Protein AF-A0A0R2G615-F1 (afdb_monomer)

Solvent-accessible surface area (backbone atoms only — not comparable to full-atom values): 4650 Å² total; per-residue (Å²): 130,86,81,78,75,68,78,75,80,46,74,66,54,64,69,49,45,68,40,73,39,50,45,89,38,48,39,80,88,78,39,33,32,52,55,98,88,42,79,37,36,53,46,70,65,77,53,102,78,69,62,90,44,70,25,29,25,28,76,46,75,57,92,78,29,38,32,31,34,77,40,82,84,80,128

Organism: NCBI:txid1123500

Mean predicted aligned error: 7.86 Å

Radius of gyration: 13.48 Å; Cα contacts (8 Å, |Δi|>4): 113; chains: 1; bounding box: 48×25×33 Å

pLDDT: mean 80.82, std 15.57, range [41.25, 94.81]

Structure (mmCIF, N/CA/C/O backbone):
data_AF-A0A0R2G615-F1
#
_entry.id   AF-A0A0R2G615-F1
#
loop_
_atom_site.group_PDB
_atom_site.id
_atom_site.type_symbol
_atom_site.label_atom_id
_atom_site.label_alt_id
_atom_site.label_comp_id
_atom_site.label_asym_id
_atom_site.label_entity_id
_atom_site.label_seq_id
_atom_site.pdbx_PDB_ins_code
_atom_site.Cartn_x
_atom_site.Cartn_y
_atom_site.Cartn_z
_atom_site.occupancy
_atom_site.B_iso_or_equiv
_atom_site.auth_seq_id
_atom_site.auth_comp_id
_atom_site.auth_asym_id
_atom_site.auth_atom_id
_atom_site.pdbx_PDB_model_num
ATOM 1 N N . MET A 1 1 ? 29.795 11.444 -13.500 1.00 46.38 1 MET A N 1
ATOM 2 C CA . MET A 1 1 ? 28.554 12.092 -13.023 1.00 46.38 1 MET A CA 1
ATOM 3 C C . MET A 1 1 ? 27.572 10.976 -12.705 1.00 46.38 1 MET A C 1
ATOM 5 O O . MET A 1 1 ? 27.402 10.134 -13.581 1.00 46.38 1 MET A O 1
ATOM 9 N N . PRO A 1 2 ? 27.008 10.859 -11.491 1.00 45.75 2 PRO A N 1
ATOM 10 C CA . PRO A 1 2 ? 26.005 9.835 -11.244 1.00 45.75 2 PRO A CA 1
ATOM 11 C C . PRO A 1 2 ? 24.753 10.212 -12.035 1.00 45.75 2 PRO A C 1
ATOM 13 O O . PRO A 1 2 ? 24.196 11.295 -11.870 1.00 45.75 2 PRO A O 1
ATOM 16 N N . ASN A 1 3 ? 24.371 9.333 -12.954 1.00 41.25 3 ASN A N 1
ATOM 17 C CA . ASN A 1 3 ? 23.181 9.461 -13.773 1.00 41.25 3 ASN A CA 1
ATOM 18 C C . ASN A 1 3 ? 21.973 9.311 -12.834 1.00 41.25 3 ASN A C 1
ATOM 20 O O . ASN A 1 3 ? 21.557 8.191 -12.540 1.00 41.25 3 ASN A O 1
ATOM 24 N N . GLN A 1 4 ? 21.466 10.419 -12.285 1.00 49.00 4 GLN A N 1
ATOM 25 C CA . GLN A 1 4 ? 20.211 10.423 -11.537 1.00 49.00 4 GLN A CA 1
ATOM 26 C C . GLN A 1 4 ? 19.095 10.111 -12.533 1.00 49.00 4 GLN A C 1
ATOM 28 O O . GLN A 1 4 ? 18.524 11.000 -13.159 1.00 49.00 4 GLN A O 1
ATOM 33 N N . GLN A 1 5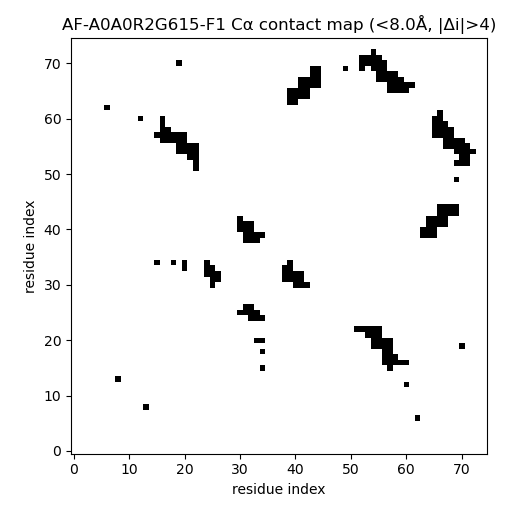 ? 18.823 8.822 -12.725 1.00 48.72 5 GLN A N 1
ATOM 34 C CA . GLN A 1 5 ? 17.623 8.352 -13.393 1.00 48.72 5 GLN A CA 1
ATOM 35 C C . GLN A 1 5 ? 16.447 8.794 -12.526 1.00 48.72 5 GLN A C 1
ATOM 37 O O . GLN A 1 5 ? 16.082 8.126 -11.564 1.00 48.72 5 GLN A O 1
ATOM 42 N N . HIS A 1 6 ? 15.888 9.964 -12.827 1.00 52.31 6 HIS A N 1
ATOM 43 C CA . HIS A 1 6 ? 14.558 10.301 -12.352 1.00 52.31 6 HIS A CA 1
ATOM 44 C C . HIS A 1 6 ? 13.651 9.191 -12.893 1.00 52.31 6 HIS A C 1
ATOM 46 O O . HIS A 1 6 ? 13.607 9.030 -14.119 1.00 52.31 6 HIS A O 1
ATOM 52 N N . PRO A 1 7 ? 12.986 8.385 -12.044 1.00 55.41 7 PRO A N 1
ATOM 53 C CA . PRO A 1 7 ? 12.015 7.431 -12.547 1.00 55.41 7 PRO A CA 1
ATOM 54 C C . PRO A 1 7 ? 11.013 8.238 -13.366 1.00 55.41 7 PRO A C 1
ATOM 56 O O . PRO A 1 7 ? 10.413 9.198 -12.878 1.00 55.41 7 PRO A O 1
ATOM 59 N N . THR A 1 8 ? 10.943 7.936 -14.659 1.00 60.03 8 THR A N 1
ATOM 60 C CA . THR A 1 8 ? 10.069 8.643 -15.584 1.00 60.03 8 THR A CA 1
ATOM 61 C C . THR A 1 8 ? 8.658 8.315 -15.134 1.00 60.03 8 THR A C 1
ATOM 63 O O . THR A 1 8 ? 8.217 7.179 -15.278 1.00 60.03 8 THR A O 1
ATOM 66 N N . LYS A 1 9 ? 7.997 9.280 -14.491 1.00 64.38 9 LYS A N 1
ATOM 67 C CA . LYS A 1 9 ? 6.649 9.108 -13.953 1.00 64.38 9 LYS A CA 1
ATOM 68 C C . LYS A 1 9 ? 5.745 8.713 -15.116 1.00 64.38 9 LYS A C 1
ATOM 70 O O . LYS A 1 9 ? 5.613 9.474 -16.076 1.00 64.38 9 LYS A O 1
ATOM 75 N N . THR A 1 10 ? 5.224 7.496 -15.080 1.00 74.94 10 THR A N 1
ATOM 76 C CA . THR A 1 10 ? 4.464 6.932 -16.193 1.00 74.94 10 THR A CA 1
ATOM 77 C C . THR A 1 10 ? 3.091 7.595 -16.277 1.00 74.94 10 THR A C 1
ATOM 79 O O . THR A 1 10 ? 2.622 8.217 -15.323 1.00 74.94 10 THR A O 1
ATOM 82 N N . PHE A 1 11 ? 2.425 7.478 -17.428 1.00 74.25 11 PHE A N 1
ATOM 83 C CA . PHE A 1 11 ? 1.029 7.906 -17.554 1.00 74.25 11 PHE A CA 1
ATOM 84 C C . PHE A 1 11 ? 0.168 7.213 -16.492 1.00 74.25 11 PHE A C 1
ATOM 86 O O . PHE A 1 11 ? -0.565 7.879 -15.776 1.00 74.25 11 PHE A O 1
ATOM 93 N N . GLU A 1 12 ? 0.340 5.902 -16.313 1.00 78.56 12 GLU A N 1
ATOM 94 C CA . GLU A 1 12 ? -0.366 5.109 -15.304 1.00 78.56 12 GLU A CA 1
ATOM 95 C C . GLU A 1 12 ? -0.183 5.659 -13.877 1.00 78.56 12 GLU A C 1
ATOM 97 O O . GLU A 1 12 ? -1.171 5.819 -13.158 1.00 78.56 12 GLU A O 1
ATOM 102 N N . ASP A 1 13 ? 1.036 6.069 -13.500 1.00 80.06 13 ASP A N 1
ATOM 103 C CA . ASP A 1 13 ? 1.293 6.703 -12.198 1.00 80.06 13 ASP A CA 1
ATOM 104 C C . ASP A 1 13 ? 0.412 7.939 -11.969 1.00 80.06 13 ASP A C 1
ATOM 106 O O . ASP A 1 13 ? -0.045 8.182 -10.854 1.00 80.06 13 ASP A O 1
ATOM 110 N N . GLN A 1 14 ? 0.154 8.733 -13.013 1.00 80.62 14 GLN A N 1
ATOM 111 C CA . GLN A 1 14 ? -0.669 9.940 -12.900 1.00 80.62 14 GLN A CA 1
ATOM 112 C C . GLN A 1 14 ? -2.151 9.628 -12.679 1.00 80.62 14 GLN A C 1
ATOM 114 O O . GLN A 1 14 ? -2.818 10.379 -11.972 1.00 80.62 14 GLN A O 1
ATOM 119 N N . TRP A 1 15 ? -2.658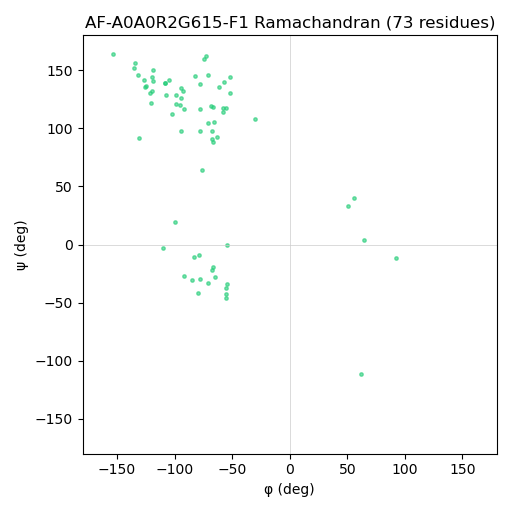 8.532 -13.248 1.00 84.69 15 TRP A N 1
ATOM 120 C CA . TRP A 1 15 ? -4.057 8.116 -13.080 1.00 84.69 15 TRP A CA 1
ATOM 121 C C . TRP A 1 15 ? -4.320 7.436 -11.739 1.00 84.69 15 TRP A C 1
ATOM 123 O O . TRP A 1 15 ? -5.433 7.514 -11.214 1.00 84.69 15 TRP A O 1
ATOM 133 N N . ILE A 1 16 ? -3.306 6.761 -11.195 1.00 89.94 16 ILE A N 1
ATOM 134 C CA . ILE A 1 16 ? -3.398 6.021 -9.933 1.00 89.94 16 ILE A CA 1
ATOM 135 C C . ILE A 1 16 ? -3.171 6.934 -8.725 1.00 89.94 16 ILE A C 1
ATOM 137 O O . ILE A 1 16 ? -3.746 6.701 -7.660 1.00 89.94 16 ILE A O 1
ATOM 141 N N . LEU A 1 17 ? -2.360 7.985 -8.861 1.00 90.00 17 LEU A N 1
ATOM 142 C CA . LEU A 1 17 ? -2.174 8.965 -7.793 1.00 90.00 17 LEU A CA 1
ATOM 143 C C . LEU A 1 17 ? -3.501 9.599 -7.369 1.00 90.00 17 LEU A C 1
ATOM 145 O O . LEU A 1 17 ? -4.351 9.926 -8.192 1.00 90.00 17 LEU A O 1
ATOM 149 N N . HIS A 1 18 ? -3.654 9.791 -6.060 1.00 90.12 18 HIS A N 1
ATOM 150 C CA . HIS A 1 18 ? -4.861 10.309 -5.411 1.00 90.12 18 HIS A CA 1
ATOM 151 C C . HIS A 1 18 ? -6.113 9.429 -5.529 1.00 90.12 18 HIS A C 1
ATOM 153 O O . HIS A 1 18 ? -7.161 9.817 -5.012 1.00 90.12 18 HIS A O 1
ATOM 159 N N . GLN A 1 19 ? -6.023 8.238 -6.129 1.00 92.31 19 GLN A N 1
ATOM 160 C CA . GLN A 1 19 ? -7.101 7.258 -6.036 1.00 92.31 19 GLN A CA 1
ATOM 161 C C . GLN A 1 19 ? -7.311 6.866 -4.574 1.00 92.31 19 GLN A C 1
ATOM 163 O O . GLN A 1 19 ? -6.355 6.616 -3.831 1.00 92.31 19 GLN A O 1
ATOM 168 N N . ILE A 1 20 ? -8.578 6.811 -4.174 1.00 92.75 20 ILE A N 1
ATOM 169 C CA . ILE A 1 20 ? -8.990 6.360 -2.850 1.00 92.75 20 ILE A CA 1
ATOM 170 C C . ILE A 1 20 ? -9.428 4.907 -2.979 1.00 92.75 20 ILE A C 1
ATOM 172 O O . ILE A 1 20 ? -10.256 4.565 -3.821 1.00 92.75 20 ILE A O 1
ATOM 176 N N . VAL A 1 21 ? -8.880 4.055 -2.127 1.00 92.25 21 VAL A N 1
ATOM 177 C CA . VAL A 1 21 ? -9.224 2.639 -2.035 1.00 92.25 21 VAL A CA 1
ATOM 178 C C . VAL A 1 21 ? -9.772 2.335 -0.650 1.00 92.25 21 VAL A C 1
ATOM 180 O O . VAL A 1 21 ? -9.293 2.863 0.356 1.00 92.25 21 VAL A O 1
ATOM 183 N N . SER A 1 22 ? -10.789 1.483 -0.587 1.00 91.88 22 SER A N 1
ATOM 184 C CA . SER A 1 22 ? -11.289 0.956 0.679 1.00 91.88 22 SER A CA 1
ATOM 185 C C . SER A 1 22 ? -10.334 -0.093 1.243 1.00 91.88 22 SER A C 1
ATOM 187 O O . SER A 1 22 ? -9.550 -0.705 0.515 1.00 91.88 22 SER A O 1
ATOM 189 N N . GLN A 1 23 ? -10.426 -0.341 2.547 1.00 89.56 23 GLN A N 1
ATOM 190 C CA . GLN A 1 23 ? -9.667 -1.396 3.213 1.00 89.56 23 GLN A CA 1
ATOM 191 C C . GLN A 1 23 ? -9.875 -2.775 2.559 1.00 89.56 23 GLN A C 1
ATOM 193 O O . GLN A 1 23 ? -8.937 -3.563 2.503 1.00 89.56 23 GLN A O 1
ATOM 198 N N . ASP A 1 24 ? -11.072 -3.063 2.041 1.00 91.94 24 ASP A N 1
ATOM 199 C CA . ASP A 1 24 ? -11.405 -4.338 1.389 1.00 91.94 24 ASP A CA 1
ATOM 200 C C . ASP A 1 24 ? -10.652 -4.572 0.072 1.00 91.94 24 ASP A C 1
ATOM 202 O O . ASP A 1 24 ? -10.523 -5.708 -0.382 1.00 91.94 24 ASP A O 1
ATOM 206 N N . ALA A 1 25 ? -10.121 -3.511 -0.541 1.00 92.62 25 ALA A N 1
ATOM 207 C CA . ALA A 1 25 ? -9.258 -3.625 -1.710 1.00 92.62 25 ALA A CA 1
ATOM 208 C C . ALA A 1 25 ? -7.813 -4.020 -1.351 1.00 92.62 25 A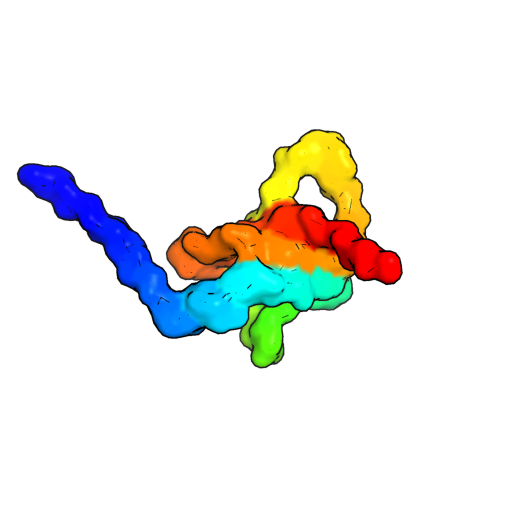LA A C 1
ATOM 210 O O . ALA A 1 25 ? -7.027 -4.296 -2.261 1.00 92.62 25 ALA A O 1
ATOM 211 N N . LEU A 1 26 ? -7.449 -4.029 -0.059 1.00 91.94 26 LEU A N 1
ATOM 212 C CA . LEU A 1 26 ? -6.115 -4.374 0.429 1.00 91.94 26 LEU A CA 1
ATOM 213 C C . LEU A 1 26 ? -6.064 -5.825 0.920 1.00 91.94 26 LEU A C 1
ATOM 215 O O . LEU A 1 26 ? -6.698 -6.204 1.905 1.00 91.94 26 LEU A O 1
ATOM 219 N N . ASP A 1 27 ? -5.188 -6.611 0.306 1.00 92.56 27 ASP A N 1
ATOM 220 C CA . ASP A 1 27 ? -4.733 -7.890 0.833 1.00 92.56 27 ASP A CA 1
ATOM 221 C C . ASP A 1 27 ? -3.432 -7.690 1.622 1.00 92.56 27 ASP A C 1
ATOM 223 O O . ASP A 1 27 ? -2.326 -7.637 1.075 1.00 92.56 27 ASP A O 1
ATOM 227 N N . PHE A 1 28 ? -3.566 -7.589 2.945 1.00 87.38 28 PHE A N 1
ATOM 228 C CA . PHE A 1 28 ? -2.436 -7.425 3.861 1.00 87.38 28 PHE A CA 1
ATOM 229 C C . PHE A 1 28 ? -1.523 -8.652 3.947 1.00 87.38 28 PHE A C 1
ATOM 231 O O . PHE A 1 28 ? -0.376 -8.505 4.357 1.00 87.38 28 PHE A O 1
ATOM 238 N N . LYS A 1 29 ? -2.007 -9.853 3.600 1.00 89.62 29 LYS A N 1
ATOM 239 C CA . LYS A 1 29 ? -1.176 -11.065 3.607 1.00 89.62 29 LYS A CA 1
ATOM 240 C C . LYS A 1 29 ? -0.316 -11.126 2.350 1.00 89.62 29 LYS A C 1
ATOM 242 O O . LYS A 1 29 ? 0.860 -11.461 2.432 1.00 89.62 29 LYS A O 1
ATOM 247 N N . ALA A 1 30 ? -0.899 -10.780 1.204 1.00 91.25 30 ALA A N 1
ATOM 248 C CA . ALA A 1 30 ? -0.200 -10.752 -0.076 1.00 91.25 30 ALA A CA 1
ATOM 249 C C . ALA A 1 30 ? 0.588 -9.450 -0.316 1.00 91.25 30 ALA A C 1
ATOM 251 O O . ALA A 1 30 ? 1.381 -9.386 -1.254 1.00 91.25 30 ALA A O 1
ATOM 252 N N . HIS A 1 31 ? 0.382 -8.420 0.515 1.00 91.38 31 HIS A N 1
ATOM 253 C CA . HIS A 1 31 ? 0.889 -7.060 0.300 1.00 91.38 31 HIS A CA 1
ATOM 254 C C . HIS A 1 31 ? 0.453 -6.472 -1.052 1.00 91.38 31 HIS A C 1
ATOM 256 O O . HIS A 1 31 ? 1.231 -5.795 -1.732 1.00 91.38 31 HIS A O 1
ATOM 262 N N . LEU A 1 32 ? -0.801 -6.736 -1.440 1.00 94.44 32 LEU A N 1
ATOM 263 C CA . LEU A 1 32 ? -1.391 -6.282 -2.698 1.00 94.44 32 LEU A CA 1
ATOM 264 C C . LEU A 1 32 ? -2.608 -5.387 -2.471 1.00 94.44 32 LEU A C 1
ATOM 266 O O . LEU A 1 32 ? -3.393 -5.612 -1.558 1.00 94.44 32 LEU A O 1
ATOM 270 N N . VAL A 1 33 ? -2.781 -4.387 -3.329 1.00 93.81 33 VAL A N 1
ATOM 271 C CA . VAL A 1 33 ? -3.954 -3.514 -3.368 1.00 93.81 33 VAL A CA 1
ATOM 272 C C . VAL A 1 33 ? -4.556 -3.540 -4.764 1.00 93.81 33 VAL A C 1
ATOM 274 O O . VAL A 1 33 ? -3.829 -3.489 -5.756 1.00 93.81 33 VAL A O 1
ATOM 277 N N . LYS A 1 34 ? -5.881 -3.631 -4.848 1.00 93.94 34 LYS A N 1
ATOM 278 C CA . LYS A 1 34 ? -6.604 -3.583 -6.118 1.00 93.94 34 LYS A CA 1
ATOM 279 C C . LYS A 1 34 ? -7.016 -2.145 -6.439 1.00 93.94 34 LYS A C 1
ATOM 281 O O . LYS A 1 34 ? -7.837 -1.573 -5.731 1.00 93.94 34 LYS A O 1
ATOM 286 N N . VAL A 1 35 ? -6.495 -1.588 -7.530 1.00 90.94 35 VAL A N 1
ATOM 287 C CA . VAL A 1 35 ? -6.865 -0.261 -8.052 1.00 90.94 35 VAL A CA 1
ATOM 288 C C . VAL A 1 35 ? -7.393 -0.439 -9.469 1.00 90.94 35 VAL A C 1
ATOM 290 O O . VAL A 1 35 ? -6.710 -1.012 -10.313 1.00 90.94 35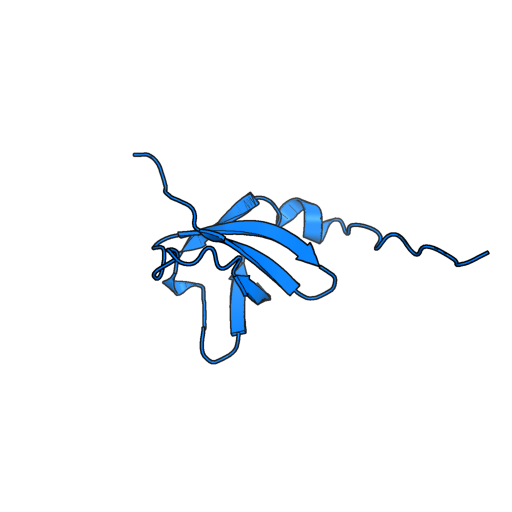 VAL A O 1
ATOM 293 N N . SER A 1 36 ? -8.630 -0.007 -9.730 1.00 87.62 36 SER A N 1
ATOM 294 C CA . SER A 1 36 ? -9.256 -0.077 -11.064 1.00 87.62 36 SER A CA 1
ATOM 295 C C . SER A 1 36 ? -9.184 -1.458 -11.738 1.00 87.62 36 SER A C 1
ATOM 297 O O . SER A 1 36 ? -9.068 -1.567 -12.953 1.00 87.62 36 SER A O 1
ATOM 299 N N . GLY A 1 37 ? -9.241 -2.537 -10.950 1.00 88.50 37 GLY A N 1
ATOM 300 C CA . GLY A 1 37 ? -9.167 -3.912 -11.460 1.00 88.50 37 GLY A CA 1
ATOM 301 C C . GLY A 1 37 ? -7.765 -4.529 -11.496 1.00 88.50 37 GLY A C 1
ATOM 302 O O . GLY A 1 37 ? -7.669 -5.745 -11.642 1.00 88.50 37 GLY A O 1
ATOM 303 N N . ILE A 1 38 ? -6.707 -3.741 -11.295 1.00 89.56 38 ILE A N 1
ATOM 304 C CA . ILE A 1 38 ? -5.305 -4.173 -11.362 1.00 89.56 38 ILE A CA 1
ATOM 305 C C . ILE A 1 38 ? -4.725 -4.296 -9.947 1.00 89.56 38 ILE A C 1
ATOM 307 O O . ILE A 1 38 ? -5.041 -3.497 -9.066 1.00 89.56 38 ILE A O 1
ATOM 311 N N . TYR A 1 39 ? -3.889 -5.311 -9.718 1.00 92.81 39 TYR A N 1
ATOM 312 C CA . TYR A 1 39 ? -3.223 -5.533 -8.434 1.00 92.81 39 TYR A CA 1
ATOM 313 C C . TYR A 1 39 ? -1.831 -4.906 -8.413 1.00 92.81 39 TYR A C 1
ATOM 315 O O . TYR A 1 39 ? -0.978 -5.239 -9.234 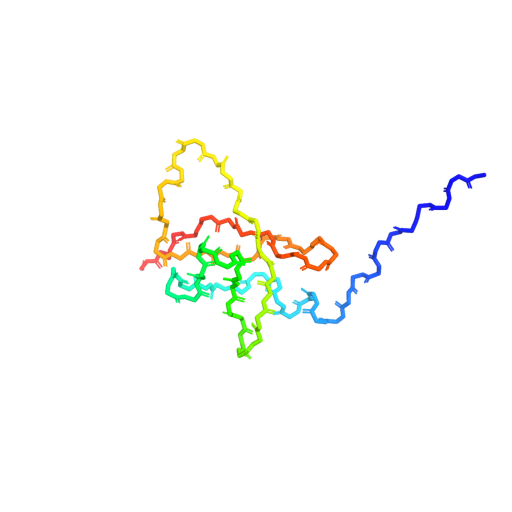1.00 92.81 39 TYR A O 1
ATOM 323 N N . TYR A 1 40 ? -1.583 -4.072 -7.409 1.00 92.69 40 TYR A N 1
ATOM 324 C CA . TYR A 1 40 ? -0.303 -3.419 -7.168 1.00 92.69 40 TYR A CA 1
ATOM 325 C C . TYR A 1 40 ? 0.267 -3.830 -5.823 1.00 92.69 40 TYR A C 1
ATOM 327 O O . TYR A 1 40 ? -0.475 -4.076 -4.875 1.00 92.69 40 TYR A O 1
ATOM 335 N N . ARG A 1 41 ? 1.595 -3.852 -5.699 1.00 94.81 41 ARG A N 1
ATOM 336 C CA . ARG A 1 41 ? 2.228 -3.955 -4.379 1.00 94.81 41 ARG A CA 1
ATOM 337 C C . ARG A 1 41 ? 2.042 -2.646 -3.631 1.00 94.81 41 ARG A C 1
ATOM 339 O O . ARG A 1 41 ? 2.090 -1.590 -4.257 1.00 94.81 41 ARG A O 1
ATOM 346 N N . PHE A 1 42 ? 1.887 -2.697 -2.311 1.00 93.44 42 PHE A N 1
ATOM 347 C CA . PHE A 1 42 ? 1.744 -1.473 -1.525 1.00 93.44 42 PHE A CA 1
ATOM 348 C C . PHE A 1 42 ? 2.587 -1.441 -0.253 1.00 93.44 42 PHE A C 1
ATOM 350 O O . PHE A 1 42 ? 2.916 -2.471 0.336 1.00 93.44 42 PHE A O 1
ATOM 357 N N . THR A 1 43 ? 2.868 -0.219 0.191 1.00 92.06 43 THR A N 1
ATOM 358 C CA . THR A 1 43 ? 3.378 0.095 1.526 1.00 92.06 43 THR A CA 1
ATOM 359 C C . THR A 1 43 ? 2.444 1.121 2.156 1.00 92.06 43 THR A C 1
ATOM 361 O O . THR A 1 43 ? 2.061 2.084 1.499 1.00 92.06 43 THR A O 1
ATOM 364 N N . ILE A 1 44 ? 2.077 0.943 3.426 1.00 89.62 44 ILE A N 1
ATOM 365 C CA . ILE A 1 44 ? 1.317 1.961 4.163 1.00 89.62 44 ILE A CA 1
ATOM 366 C C . ILE A 1 44 ? 2.293 2.855 4.913 1.00 89.62 44 ILE A C 1
ATOM 368 O O . ILE A 1 44 ? 3.162 2.359 5.631 1.00 89.62 44 ILE A O 1
ATOM 372 N N . VAL A 1 45 ? 2.110 4.169 4.798 1.00 86.38 45 VAL A N 1
ATOM 373 C CA . VAL A 1 45 ? 2.815 5.140 5.635 1.00 86.38 45 VAL A CA 1
ATOM 374 C C . VAL A 1 45 ? 2.311 4.986 7.069 1.00 86.38 45 VAL A C 1
ATOM 376 O O . VAL A 1 45 ? 1.246 5.480 7.445 1.00 86.38 45 VAL A O 1
ATOM 379 N N . THR A 1 46 ? 3.057 4.247 7.886 1.00 68.56 46 THR A N 1
ATOM 380 C CA . THR A 1 46 ? 2.752 4.057 9.304 1.00 68.56 46 THR A CA 1
ATOM 381 C C . THR A 1 46 ? 3.170 5.288 10.093 1.00 68.56 46 THR A C 1
ATOM 383 O O . THR A 1 46 ? 4.317 5.417 10.509 1.00 68.56 46 THR A O 1
ATOM 386 N N . SER A 1 47 ? 2.229 6.185 10.374 1.00 57.41 47 SER A N 1
ATOM 387 C CA . SER A 1 47 ? 2.298 6.955 11.619 1.00 57.41 47 SER A CA 1
ATOM 388 C C . SER A 1 47 ? 1.812 6.035 12.735 1.00 57.41 47 SER A C 1
ATOM 390 O O . SER A 1 47 ? 0.823 5.338 12.539 1.00 57.41 47 SER A O 1
ATOM 392 N N . SER A 1 48 ? 2.448 6.015 13.904 1.00 52.59 48 SER A N 1
ATOM 393 C CA . SER A 1 48 ? 2.212 5.082 15.031 1.00 52.59 48 SER A CA 1
ATOM 394 C C . SER A 1 48 ? 0.760 4.995 15.561 1.00 52.59 48 SER A C 1
ATOM 396 O O . SER A 1 48 ? 0.475 4.240 16.485 1.00 52.59 48 SER A O 1
ATOM 398 N N . LYS A 1 49 ? -0.168 5.768 14.982 1.00 49.94 49 LYS A N 1
ATOM 399 C CA . LYS A 1 49 ? -1.616 5.799 15.236 1.00 49.94 49 LYS A CA 1
ATOM 400 C C . LYS A 1 49 ? -2.475 5.237 14.094 1.00 49.94 49 LYS A C 1
ATOM 402 O O . LYS A 1 49 ? -3.690 5.169 14.253 1.00 49.94 49 LYS A O 1
ATOM 407 N N . ALA A 1 50 ? -1.890 4.824 12.970 1.00 52.62 50 ALA A N 1
ATOM 408 C CA . ALA A 1 50 ? -2.594 4.259 11.821 1.00 52.62 50 ALA A CA 1
ATOM 409 C C . ALA A 1 50 ? -3.019 2.806 12.099 1.00 52.62 50 ALA A C 1
ATOM 411 O O . ALA A 1 50 ? -2.570 1.855 11.460 1.00 52.62 50 ALA A O 1
ATOM 412 N N . LYS A 1 51 ? -3.907 2.635 13.086 1.00 56.56 51 LYS A N 1
ATOM 413 C CA . LYS A 1 51 ? -4.852 1.517 13.093 1.00 56.56 51 LYS A CA 1
ATOM 414 C C . LYS A 1 51 ? -5.568 1.507 11.740 1.00 56.56 51 LYS A C 1
ATOM 416 O O . LYS A 1 51 ? -5.813 2.576 11.184 1.00 56.56 51 LYS A O 1
ATOM 421 N N . ARG A 1 52 ? -5.852 0.298 11.240 1.00 69.50 52 ARG A N 1
ATOM 422 C CA . ARG A 1 52 ? -6.570 0.013 9.986 1.00 69.50 52 ARG A CA 1
ATOM 423 C C . ARG A 1 52 ? -7.581 1.118 9.674 1.00 69.50 52 ARG A C 1
ATOM 425 O O . ARG A 1 52 ? -8.554 1.280 10.407 1.00 69.50 52 ARG A O 1
ATOM 432 N N . ALA A 1 53 ? -7.276 1.922 8.663 1.00 79.00 53 ALA A N 1
ATOM 433 C CA . ALA A 1 53 ? -8.184 2.951 8.198 1.00 79.00 53 ALA A CA 1
ATOM 434 C C . ALA A 1 53 ? -9.195 2.293 7.265 1.00 79.00 53 ALA A C 1
ATOM 436 O O . ALA A 1 53 ? -8.836 1.392 6.509 1.00 79.00 53 ALA A O 1
ATOM 437 N N . ASN A 1 54 ? -10.439 2.764 7.289 1.00 87.25 54 ASN A N 1
ATOM 438 C CA . ASN A 1 54 ? -11.462 2.259 6.372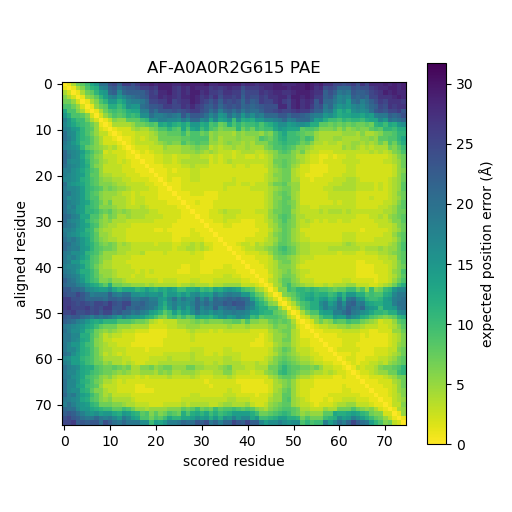 1.00 87.25 54 ASN A CA 1
ATOM 439 C C . ASN A 1 54 ? -11.119 2.592 4.912 1.00 87.25 54 ASN A C 1
ATOM 441 O O . ASN A 1 54 ? -11.502 1.853 4.010 1.00 87.25 54 ASN A O 1
ATOM 445 N N . HIS A 1 55 ? -10.373 3.680 4.692 1.00 90.94 55 HIS A N 1
ATOM 446 C CA . HIS A 1 55 ? -9.929 4.124 3.380 1.00 90.94 55 HIS A CA 1
ATOM 447 C C . HIS A 1 55 ? -8.457 4.531 3.396 1.00 90.94 55 HIS A C 1
ATOM 449 O O . HIS A 1 55 ? -7.914 5.000 4.402 1.00 90.94 55 HIS A O 1
ATOM 455 N N . TYR A 1 56 ? -7.827 4.381 2.240 1.00 92.25 56 TYR A N 1
ATOM 456 C CA . TYR A 1 56 ? -6.462 4.792 1.970 1.00 92.25 56 TYR A CA 1
ATOM 457 C C . TYR A 1 56 ? -6.422 5.579 0.668 1.00 92.25 56 TYR A C 1
ATOM 459 O O . TYR A 1 56 ? -7.162 5.278 -0.262 1.00 92.25 56 TYR A O 1
ATOM 467 N N . ILE A 1 57 ? -5.543 6.570 0.592 1.00 92.56 57 ILE A N 1
ATOM 468 C CA . ILE A 1 57 ? -5.259 7.308 -0.638 1.00 92.56 57 ILE A CA 1
ATOM 469 C C . ILE A 1 57 ? -3.878 6.917 -1.156 1.00 92.56 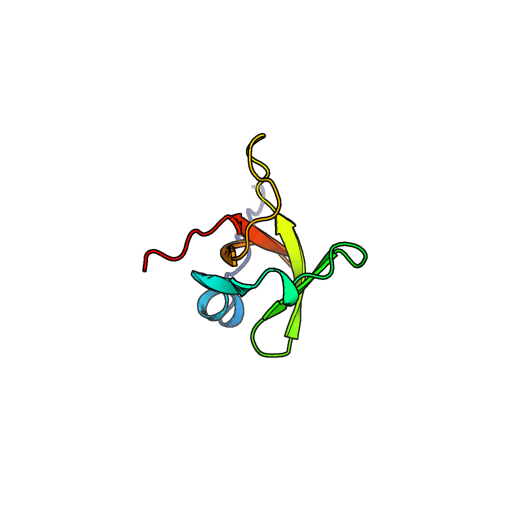57 ILE A C 1
ATOM 471 O O . ILE A 1 57 ? -2.936 6.789 -0.367 1.00 92.56 57 ILE A O 1
ATOM 475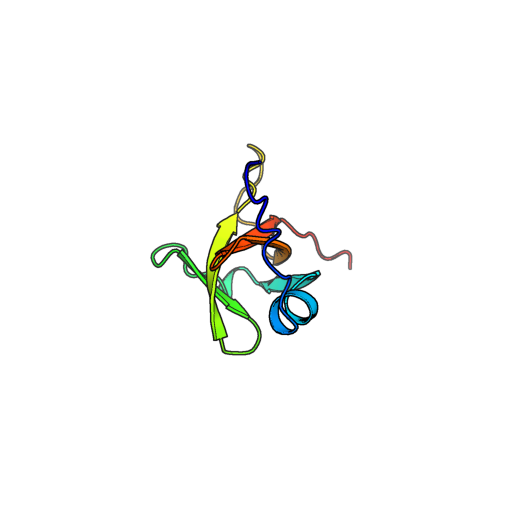 N N . VAL A 1 58 ? -3.744 6.751 -2.473 1.00 93.31 58 VAL A N 1
ATOM 476 C CA . VAL A 1 58 ? -2.429 6.614 -3.108 1.00 93.31 58 VAL A CA 1
ATOM 477 C C . VAL A 1 58 ? -1.725 7.968 -3.061 1.00 93.31 58 VAL A C 1
ATOM 479 O O . VAL A 1 58 ? -2.067 8.888 -3.805 1.00 93.31 58 VAL A O 1
ATOM 482 N N . SER A 1 59 ? -0.752 8.103 -2.164 1.00 91.62 59 SER A N 1
ATOM 483 C CA . SER A 1 59 ? -0.016 9.348 -1.931 1.00 91.62 59 SER A CA 1
ATOM 484 C C . SER A 1 59 ? 1.256 9.455 -2.768 1.00 91.62 59 SER A C 1
ATOM 486 O O . SER A 1 59 ? 1.677 10.563 -3.097 1.00 91.62 59 SER A O 1
ATOM 488 N N . ALA A 1 60 ? 1.851 8.322 -3.146 1.00 90.56 60 ALA A N 1
ATOM 489 C CA . ALA A 1 60 ? 2.993 8.275 -4.052 1.00 90.56 60 ALA A CA 1
ATOM 490 C C . ALA A 1 60 ? 3.058 6.945 -4.816 1.00 90.56 60 ALA A C 1
ATOM 492 O O . ALA A 1 60 ? 2.448 5.949 -4.420 1.00 90.56 60 ALA A O 1
ATOM 493 N N . THR A 1 61 ? 3.849 6.932 -5.886 1.00 90.31 61 THR A N 1
ATOM 494 C CA . THR A 1 61 ? 4.262 5.716 -6.588 1.00 90.31 61 THR A CA 1
ATOM 495 C C . THR A 1 61 ? 5.785 5.615 -6.546 1.00 90.31 61 THR A C 1
ATOM 497 O O . THR A 1 61 ? 6.493 6.596 -6.775 1.00 90.31 61 THR A O 1
ATOM 500 N N . GLU A 1 62 ? 6.296 4.441 -6.181 1.00 87.81 62 GLU A N 1
ATOM 501 C CA . GLU A 1 62 ? 7.728 4.172 -6.034 1.00 87.81 62 GLU A CA 1
ATOM 502 C C . GLU A 1 62 ? 8.081 2.884 -6.780 1.00 87.81 62 GLU A C 1
ATOM 504 O O . GLU A 1 62 ? 7.987 1.770 -6.254 1.00 87.81 62 GLU A O 1
ATOM 509 N N . GLY A 1 63 ? 8.462 3.033 -8.051 1.00 82.88 63 GLY A N 1
ATOM 510 C CA . GLY A 1 63 ? 8.752 1.903 -8.930 1.00 82.88 63 GLY A CA 1
ATOM 511 C C . GLY A 1 63 ? 7.515 1.027 -9.129 1.00 82.88 63 GLY A C 1
ATOM 512 O O . GLY A 1 63 ? 6.550 1.450 -9.749 1.00 82.88 63 GLY A O 1
ATOM 513 N N . ASN A 1 64 ? 7.534 -0.196 -8.594 1.00 83.81 64 ASN A N 1
ATOM 514 C CA . ASN A 1 64 ? 6.416 -1.144 -8.680 1.00 83.81 64 ASN A CA 1
ATOM 515 C C . ASN A 1 64 ? 5.544 -1.200 -7.413 1.00 83.81 64 ASN A C 1
ATOM 517 O O . ASN A 1 64 ? 4.868 -2.207 -7.179 1.00 83.81 64 ASN A O 1
ATOM 521 N N . ARG A 1 65 ? 5.606 -0.167 -6.564 1.00 90.44 65 ARG A N 1
ATOM 522 C CA . ARG A 1 65 ? 4.860 -0.086 -5.304 1.00 90.44 65 ARG A CA 1
ATOM 523 C C . ARG A 1 65 ? 4.047 1.197 -5.224 1.00 90.44 65 ARG A C 1
ATOM 525 O O . ARG A 1 65 ? 4.522 2.268 -5.592 1.00 90.44 65 ARG A O 1
ATOM 532 N N . LEU A 1 66 ? 2.851 1.084 -4.664 1.00 93.00 66 LEU A N 1
ATOM 533 C CA . LEU A 1 66 ? 2.023 2.216 -4.275 1.00 93.00 66 LEU A CA 1
ATOM 534 C C . LEU A 1 66 ? 2.254 2.543 -2.804 1.00 93.00 66 LEU 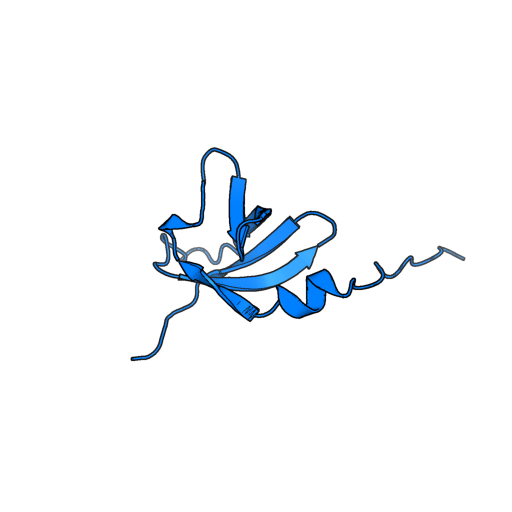A C 1
ATOM 536 O O . LEU A 1 66 ? 2.256 1.659 -1.944 1.00 93.00 66 LEU A O 1
ATOM 540 N N . ILE A 1 67 ? 2.422 3.825 -2.512 1.00 93.44 67 ILE A N 1
ATOM 541 C CA . ILE A 1 67 ? 2.485 4.324 -1.146 1.00 93.44 67 ILE A CA 1
ATOM 542 C C . ILE A 1 67 ? 1.093 4.787 -0.758 1.00 93.44 67 ILE A C 1
ATOM 544 O O . ILE A 1 67 ? 0.498 5.646 -1.410 1.00 93.44 67 ILE A O 1
ATOM 548 N N . LEU A 1 68 ? 0.561 4.163 0.287 1.00 92.81 68 LEU A N 1
ATOM 549 C CA . LEU A 1 68 ? -0.788 4.386 0.774 1.00 92.81 68 LEU A CA 1
ATOM 550 C C . LEU A 1 68 ? -0.745 5.168 2.080 1.00 92.81 68 LEU A C 1
ATOM 552 O O . LEU A 1 68 ? -0.079 4.775 3.040 1.00 92.81 68 LEU A O 1
ATOM 556 N N . SER A 1 69 ? -1.511 6.248 2.137 1.00 90.69 69 SER A N 1
ATOM 557 C CA . SER A 1 69 ? -1.721 7.019 3.360 1.00 90.69 69 SER A CA 1
ATOM 558 C C . SER A 1 69 ? -3.143 6.792 3.873 1.00 90.69 69 SER A C 1
ATOM 560 O O . SER A 1 69 ? -4.069 6.760 3.061 1.00 90.69 69 SER A O 1
ATOM 562 N N . PRO A 1 70 ? -3.358 6.642 5.194 1.00 89.88 70 PRO A N 1
ATOM 563 C CA . PRO A 1 70 ? -4.700 6.627 5.768 1.00 89.88 70 PRO A CA 1
ATOM 564 C C . PRO A 1 70 ? -5.504 7.844 5.305 1.00 89.88 70 PRO A C 1
ATOM 566 O O . PRO A 1 70 ? -5.025 8.974 5.409 1.00 89.88 70 PRO A O 1
ATOM 569 N N . TYR A 1 71 ? -6.719 7.617 4.814 1.00 87.38 71 TYR A N 1
ATOM 570 C CA . TYR A 1 71 ? -7.611 8.672 4.351 1.00 87.38 71 TYR A CA 1
ATOM 571 C C . TYR A 1 71 ? -8.923 8.622 5.134 1.00 87.38 71 TYR A C 1
ATOM 573 O O . TYR A 1 71 ? -9.529 7.564 5.295 1.00 87.38 71 TYR A O 1
ATOM 581 N N . GLN A 1 72 ? -9.349 9.773 5.651 1.00 82.44 72 GLN A N 1
ATOM 582 C CA . GLN A 1 72 ? -10.653 9.941 6.286 1.00 82.44 72 GLN A CA 1
ATOM 583 C C . GLN A 1 72 ? -11.551 10.649 5.279 1.00 82.44 72 GLN A C 1
ATOM 585 O O . GLN A 1 72 ? -11.301 11.806 4.937 1.00 82.44 72 GLN A O 1
ATOM 590 N N . VAL A 1 73 ? -12.566 9.943 4.785 1.00 73.62 73 VAL A N 1
ATOM 591 C CA . VAL A 1 73 ? -13.606 10.550 3.952 1.00 73.62 73 VAL A CA 1
ATOM 592 C C . VAL A 1 73 ? -14.375 11.507 4.860 1.00 73.62 73 VAL A C 1
ATOM 594 O O . VAL A 1 73 ? -14.907 11.080 5.882 1.00 73.62 73 VAL A O 1
ATOM 597 N N . LYS A 1 74 ? -14.363 12.805 4.548 1.00 67.12 74 LYS A N 1
ATOM 598 C CA . LYS A 1 74 ? -15.255 13.761 5.210 1.00 67.12 74 LYS A CA 1
ATOM 599 C C . LYS A 1 74 ? -16.633 13.597 4.575 1.00 67.12 74 LYS A C 1
ATOM 601 O O . LYS A 1 74 ? -16.741 13.783 3.365 1.00 67.12 74 LYS A O 1
ATOM 606 N N . GLU A 1 75 ? -17.609 13.183 5.378 1.00 56.78 75 GLU A N 1
ATOM 607 C CA . GLU A 1 75 ? -19.038 13.230 5.032 1.00 56.78 75 GLU A CA 1
ATOM 608 C C . GLU A 1 75 ? -19.516 14.673 4.827 1.00 56.78 75 GLU A C 1
ATOM 610 O O . GLU A 1 75 ? -18.978 15.580 5.513 1.00 56.78 75 GLU A O 1
#

Nearest PDB structures (foldseek):
  3wwv-assembly1_A-2  TM=6.746E-01  e=5.943E-02  Pyrococcus horikoshii OT3
  2k5h-assembly1_A  TM=5.408E-01  e=1.604E-01  Methanothermobacter thermautotrophicus str. Delta H

Secondary structure (DSSP, 8-state):
----------HHHHHHTT-EEEGGGEETTTTEEEETTEEEEEEE---TT----SEEEEEEEETTEEEEEEE----

Foldseek 3Di:
DPPPPPPPCDPVQVVQAFDKDFLVQADPVVCWGADPNDIAHEDEPDDVPPDPARMWGQHGDDPRYTYTYRDDDDD

Sequence (75 aa):
MPNQQHPTKTFEDQWILHQIVSQDALDFKAHLVKVSGIYYRFTIVTSSKAKRANHYIVSATEGNRLILSPYQVKE